Protein AF-A0A850AHA4-F1 (afdb_monomer_lite)

Structure (mmCIF, N/CA/C/O backbone):
data_AF-A0A850AHA4-F1
#
_entry.id   AF-A0A850AHA4-F1
#
loop_
_atom_site.group_PDB
_atom_site.id
_atom_site.type_symbol
_atom_site.label_atom_id
_atom_site.label_alt_id
_atom_site.label_comp_id
_atom_site.label_asym_id
_atom_site.label_entity_id
_atom_site.label_seq_id
_atom_site.pdbx_PDB_ins_code
_atom_site.Cartn_x
_atom_site.Cartn_y
_atom_site.Cartn_z
_atom_site.occupancy
_atom_site.B_iso_or_equiv
_atom_site.auth_seq_id
_atom_site.auth_comp_id
_atom_site.auth_asym_id
_atom_site.auth_atom_id
_atom_site.pdbx_PDB_model_num
ATOM 1 N N . MET A 1 1 ? -15.392 -11.492 3.100 1.00 62.72 1 MET A N 1
ATOM 2 C CA . MET A 1 1 ? -14.302 -10.766 3.780 1.00 62.72 1 MET A CA 1
ATOM 3 C C . MET A 1 1 ? -14.090 -9.470 3.024 1.00 62.72 1 MET A C 1
ATOM 5 O O . MET A 1 1 ? -13.712 -9.527 1.861 1.00 62.72 1 MET A O 1
ATOM 9 N N . GLU A 1 2 ? -14.423 -8.334 3.630 1.00 72.25 2 GLU A N 1
ATOM 10 C CA . GLU A 1 2 ? -14.177 -7.015 3.041 1.00 72.25 2 GLU A CA 1
ATOM 11 C C . GLU A 1 2 ? -12.807 -6.508 3.500 1.00 72.25 2 GLU A C 1
ATOM 13 O O . GLU A 1 2 ? -12.494 -6.560 4.687 1.00 72.25 2 GLU A O 1
ATOM 18 N N . ALA A 1 3 ? -11.978 -6.039 2.566 1.00 78.94 3 ALA A N 1
ATOM 19 C CA . ALA A 1 3 ? -10.650 -5.507 2.859 1.00 78.94 3 ALA A CA 1
ATOM 20 C C . ALA A 1 3 ? -10.564 -4.043 2.420 1.00 78.94 3 ALA A C 1
ATOM 22 O O . ALA A 1 3 ? -10.811 -3.712 1.259 1.00 78.94 3 ALA A O 1
ATOM 23 N N . LEU A 1 4 ? -10.184 -3.159 3.344 1.00 83.88 4 LEU A N 1
ATOM 24 C CA . LEU A 1 4 ? -9.971 -1.743 3.060 1.00 83.88 4 LEU A CA 1
ATOM 25 C C . LEU A 1 4 ? -8.494 -1.486 2.748 1.00 83.88 4 LEU A C 1
ATOM 27 O O . LEU A 1 4 ? -7.642 -1.566 3.631 1.00 83.88 4 LEU A O 1
ATOM 31 N N . ARG A 1 5 ? -8.187 -1.107 1.504 1.00 87.62 5 ARG A N 1
ATOM 32 C CA . ARG A 1 5 ? -6.848 -0.637 1.117 1.00 87.62 5 ARG A CA 1
ATOM 33 C C . ARG A 1 5 ? -6.818 0.887 1.070 1.00 87.62 5 ARG A C 1
ATOM 35 O O . ARG A 1 5 ? -7.594 1.506 0.349 1.00 87.62 5 ARG A O 1
ATOM 42 N N . MET A 1 6 ? -5.880 1.492 1.794 1.00 86.31 6 MET A N 1
ATOM 43 C CA . MET A 1 6 ? -5.706 2.943 1.844 1.00 86.31 6 MET A CA 1
ATOM 44 C C . MET A 1 6 ? -4.224 3.305 1.818 1.00 86.31 6 MET A C 1
ATOM 46 O O . MET A 1 6 ? -3.422 2.703 2.525 1.00 86.31 6 MET A O 1
ATOM 50 N N . ILE A 1 7 ? -3.861 4.316 1.028 1.00 87.69 7 ILE A N 1
ATOM 51 C CA . ILE A 1 7 ? -2.508 4.876 1.012 1.00 87.69 7 ILE A CA 1
ATOM 52 C C . ILE A 1 7 ? -2.554 6.202 1.770 1.00 87.69 7 ILE A C 1
ATOM 54 O O . ILE A 1 7 ? -3.196 7.153 1.326 1.00 87.69 7 ILE A O 1
ATOM 58 N N . LYS A 1 8 ? -1.884 6.271 2.924 1.00 86.06 8 LYS A N 1
ATOM 59 C CA . LYS A 1 8 ? -1.751 7.502 3.714 1.00 86.06 8 LYS A CA 1
ATOM 60 C C . LYS A 1 8 ? -0.293 7.802 4.015 1.00 86.06 8 LYS A C 1
ATOM 62 O O . LYS A 1 8 ? 0.470 6.924 4.408 1.00 86.06 8 LYS A O 1
ATOM 67 N N . LYS A 1 9 ? 0.076 9.077 3.882 1.00 88.00 9 LYS A N 1
ATOM 68 C CA . LYS A 1 9 ? 1.390 9.566 4.293 1.00 88.00 9 LYS A CA 1
ATOM 69 C C . LYS A 1 9 ? 1.412 9.750 5.819 1.00 88.00 9 LYS A C 1
ATOM 71 O O . LYS A 1 9 ? 0.504 10.396 6.347 1.00 88.00 9 LYS A O 1
ATOM 76 N N . PRO A 1 10 ? 2.427 9.235 6.531 1.00 89.00 10 PRO A N 1
ATOM 77 C CA . PRO A 1 10 ? 2.573 9.482 7.961 1.00 89.00 10 PRO A CA 1
ATOM 78 C C . PRO A 1 10 ? 2.756 10.976 8.256 1.00 89.00 10 PRO A C 1
ATOM 80 O O . PRO A 1 10 ? 3.496 11.666 7.552 1.00 89.00 10 PRO A O 1
ATOM 83 N N . ASN A 1 11 ? 2.148 11.464 9.336 1.00 91.62 11 ASN A N 1
ATOM 84 C CA . ASN A 1 11 ? 2.378 12.804 9.875 1.00 91.62 11 ASN A CA 1
ATOM 85 C C . ASN A 1 11 ? 2.977 12.678 11.281 1.00 91.62 11 ASN A C 1
ATOM 87 O O . ASN A 1 11 ? 2.401 12.010 12.136 1.00 91.62 11 ASN A O 1
ATOM 91 N N . ARG A 1 12 ? 4.152 13.277 11.526 1.00 91.56 12 ARG A N 1
ATOM 92 C CA . ARG A 1 12 ? 4.882 13.180 12.811 1.00 91.56 12 ARG A CA 1
ATOM 93 C C . ARG A 1 12 ? 5.022 11.735 13.325 1.00 91.56 12 ARG A C 1
ATOM 95 O O . ARG A 1 12 ? 4.811 11.468 14.504 1.00 91.56 12 ARG A O 1
ATOM 102 N N . ARG A 1 13 ? 5.364 10.800 12.428 1.00 88.62 13 ARG A N 1
ATOM 103 C CA . ARG A 1 13 ? 5.489 9.351 12.710 1.00 88.62 13 ARG A CA 1
ATOM 104 C C . ARG A 1 13 ? 4.188 8.668 13.167 1.00 88.62 13 ARG A C 1
ATOM 106 O O . ARG A 1 13 ? 4.241 7.586 13.737 1.00 88.62 13 ARG A O 1
ATOM 113 N N . LYS A 1 14 ? 3.027 9.273 12.910 1.00 90.38 14 LYS A N 1
ATOM 114 C CA . LYS A 1 14 ? 1.709 8.694 13.188 1.00 90.38 14 LYS A CA 1
ATOM 115 C C . LYS A 1 14 ? 0.908 8.553 11.896 1.00 90.38 14 LYS A C 1
ATOM 117 O O . LYS A 1 14 ? 0.995 9.402 11.007 1.00 90.38 14 LYS A O 1
ATOM 122 N N . ILE A 1 15 ? 0.118 7.487 11.808 1.00 90.38 15 ILE A N 1
ATOM 123 C CA . ILE A 1 15 ? -0.889 7.285 10.763 1.00 90.38 15 ILE A CA 1
ATOM 124 C C . ILE A 1 15 ? -2.244 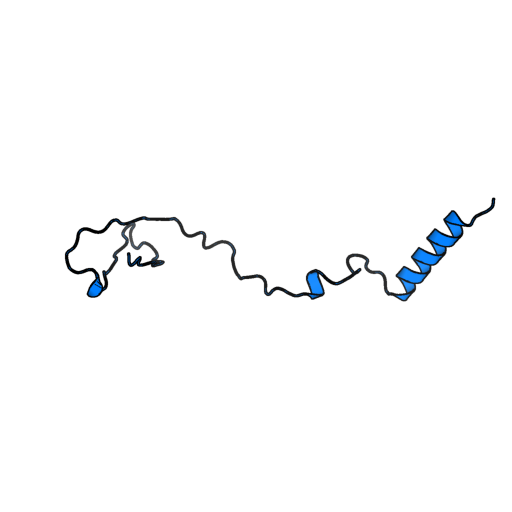7.214 11.464 1.00 90.38 15 ILE A C 1
ATOM 126 O O . ILE A 1 15 ? -2.430 6.398 12.361 1.00 90.38 15 ILE A O 1
ATOM 130 N N . THR A 1 16 ? -3.180 8.065 11.050 1.00 89.88 16 THR A N 1
ATOM 131 C CA . THR A 1 16 ? -4.565 8.031 11.532 1.00 89.88 16 THR A CA 1
ATOM 132 C C . THR A 1 16 ? -5.450 7.452 10.436 1.00 89.88 16 THR A C 1
ATOM 134 O O . THR A 1 16 ? -5.582 8.041 9.355 1.00 89.88 16 THR A O 1
ATOM 137 N N . ILE A 1 17 ? -6.063 6.305 10.710 1.00 87.25 17 ILE A N 1
ATOM 138 C CA . ILE A 1 17 ? -7.064 5.675 9.846 1.00 87.25 17 ILE A CA 1
ATOM 139 C C . ILE A 1 17 ? -8.453 5.874 10.451 1.00 87.25 17 ILE A C 1
ATOM 141 O O . ILE A 1 17 ? -8.617 5.835 11.666 1.00 87.25 17 ILE A O 1
ATOM 145 N N . THR A 1 18 ? -9.439 6.129 9.598 1.00 87.94 18 THR A N 1
ATOM 146 C CA . THR A 1 18 ? -10.848 6.205 9.992 1.00 87.94 18 THR A CA 1
ATOM 147 C C . THR A 1 18 ? -11.538 5.042 9.311 1.00 87.94 18 THR A C 1
ATOM 149 O O . THR A 1 18 ? -11.488 4.948 8.082 1.00 87.94 18 THR A O 1
ATOM 152 N N . LEU A 1 19 ? -12.106 4.139 10.105 1.00 86.62 19 LEU A N 1
ATOM 153 C CA . LEU A 1 19 ? -12.799 2.973 9.578 1.00 86.62 19 LEU A CA 1
ATOM 154 C C . LEU A 1 19 ? -14.176 3.390 9.030 1.00 86.62 19 LEU A C 1
ATOM 156 O O . LEU A 1 19 ? -14.831 4.259 9.614 1.00 86.62 19 LEU A O 1
ATOM 160 N N . PRO A 1 20 ? -14.621 2.819 7.898 1.00 86.25 20 PRO A N 1
ATOM 161 C CA . PRO A 1 20 ? -15.981 2.996 7.413 1.00 86.25 20 PRO A CA 1
ATOM 162 C C . PRO A 1 20 ? -16.987 2.403 8.401 1.00 86.25 20 PRO A C 1
ATOM 164 O O . PRO A 1 20 ? -16.697 1.415 9.071 1.00 86.25 20 PRO A O 1
ATOM 167 N N . LYS A 1 21 ? -18.210 2.946 8.416 1.00 84.81 21 LYS A N 1
ATOM 168 C CA . LYS A 1 21 ? -19.299 2.467 9.287 1.00 84.81 21 LYS A CA 1
ATOM 169 C C . LYS A 1 21 ? -19.634 0.979 9.103 1.00 84.81 21 LYS A C 1
ATOM 171 O O . LYS A 1 21 ? -20.217 0.390 10.002 1.00 84.81 21 LYS A O 1
ATOM 176 N N . SER A 1 22 ? -19.286 0.385 7.960 1.00 84.81 22 SER A N 1
ATOM 177 C CA . SER A 1 22 ? -19.536 -1.030 7.664 1.00 84.81 22 SER A CA 1
ATOM 178 C C . SER A 1 22 ? -18.718 -1.999 8.521 1.00 84.81 22 SER A C 1
ATOM 180 O O . SER A 1 22 ? -19.139 -3.136 8.679 1.00 84.81 22 SER A O 1
ATOM 182 N N . PHE A 1 23 ? -17.587 -1.563 9.087 1.00 81.62 23 PHE A N 1
ATOM 183 C CA . PHE A 1 23 ? -16.716 -2.409 9.914 1.00 81.62 23 PHE A CA 1
ATOM 184 C C . PHE A 1 23 ? -17.141 -2.476 11.392 1.00 81.62 23 PHE A C 1
ATOM 186 O O . PHE A 1 23 ? -16.544 -3.233 12.150 1.00 81.62 23 PHE A O 1
ATOM 193 N N . GLY A 1 24 ? -18.163 -1.709 11.799 1.00 82.19 24 GLY A N 1
ATOM 194 C CA . GLY A 1 24 ? -18.676 -1.719 13.173 1.00 82.19 24 GLY A CA 1
ATOM 195 C C . GLY A 1 24 ? -17.600 -1.458 14.235 1.00 82.19 24 GLY A C 1
ATOM 196 O O . GLY A 1 24 ? -16.660 -0.697 13.997 1.00 82.19 24 GLY A O 1
ATOM 197 N N . ASP A 1 25 ? -17.761 -2.111 15.389 1.00 84.06 25 ASP A N 1
ATOM 198 C CA . ASP A 1 25 ? -16.794 -2.140 16.500 1.00 84.06 25 ASP A CA 1
ATOM 199 C C . ASP A 1 25 ? -16.031 -3.478 16.561 1.00 84.06 25 ASP A C 1
ATOM 201 O O . ASP A 1 25 ? -15.455 -3.843 17.590 1.00 84.06 25 ASP A O 1
ATOM 205 N N . ASP A 1 26 ? -16.043 -4.236 15.464 1.00 85.00 26 ASP A N 1
ATOM 206 C CA . ASP A 1 26 ? -15.380 -5.531 15.405 1.00 85.00 26 ASP A CA 1
ATOM 207 C C . ASP A 1 26 ? -13.849 -5.363 15.449 1.00 85.00 26 ASP A C 1
ATOM 209 O O . ASP A 1 26 ? -13.296 -4.396 14.908 1.00 85.00 26 ASP A O 1
ATOM 213 N N . PRO A 1 27 ? -13.116 -6.298 16.078 1.00 84.81 27 PRO A N 1
ATOM 214 C CA . PRO A 1 27 ? -11.662 -6.263 16.081 1.00 84.81 27 PRO A CA 1
ATOM 215 C C . PRO A 1 27 ? -11.123 -6.434 14.655 1.00 84.81 27 PRO A C 1
ATOM 217 O O . PRO A 1 27 ? -11.438 -7.403 13.964 1.00 84.81 27 PRO A O 1
ATOM 220 N N . VAL A 1 28 ? -10.267 -5.502 14.232 1.00 87.00 28 VAL A N 1
ATOM 221 C CA . VAL A 1 28 ? -9.645 -5.503 12.901 1.00 87.00 28 VAL A CA 1
ATOM 222 C C . VAL A 1 28 ? -8.131 -5.662 12.985 1.00 87.00 28 VAL A C 1
ATOM 224 O O . VAL A 1 28 ? -7.474 -5.118 13.873 1.00 87.00 28 VAL A O 1
ATOM 227 N N . GLU A 1 29 ? -7.563 -6.372 12.016 1.00 87.44 29 GLU A N 1
ATOM 228 C CA . GLU A 1 29 ? -6.119 -6.450 11.813 1.00 87.44 29 GLU A CA 1
ATOM 229 C C . GLU A 1 29 ? -5.648 -5.312 10.895 1.00 87.44 29 GLU A C 1
ATOM 231 O O . GLU A 1 29 ? -6.276 -5.013 9.876 1.00 87.44 29 GLU A O 1
ATOM 236 N N . VAL A 1 30 ? -4.529 -4.667 11.244 1.00 88.44 30 VAL A N 1
ATOM 237 C CA . VAL A 1 30 ? -3.945 -3.571 10.457 1.00 88.44 30 VAL A CA 1
ATOM 238 C C . VAL A 1 30 ? -2.583 -3.989 9.919 1.00 88.44 30 VAL A C 1
ATOM 240 O O . VAL A 1 30 ? -1.631 -4.159 10.677 1.00 88.44 30 VAL A O 1
ATOM 243 N N . ILE A 1 31 ? -2.474 -4.079 8.594 1.00 89.75 31 ILE A N 1
ATOM 244 C CA . ILE A 1 31 ? -1.225 -4.400 7.897 1.00 89.75 31 ILE A CA 1
ATOM 245 C C . ILE A 1 31 ? -0.631 -3.111 7.317 1.00 89.75 31 ILE A C 1
ATOM 247 O O . ILE A 1 31 ? -1.278 -2.410 6.537 1.00 89.75 31 ILE A O 1
ATOM 251 N N . ILE A 1 32 ? 0.613 -2.795 7.688 1.00 88.94 32 ILE A N 1
ATOM 252 C CA . ILE A 1 32 ? 1.340 -1.613 7.205 1.00 88.94 32 ILE A CA 1
ATOM 253 C C . ILE A 1 32 ? 2.405 -2.070 6.214 1.00 88.94 32 ILE A C 1
ATOM 255 O O . ILE A 1 32 ? 3.335 -2.784 6.581 1.00 88.94 32 ILE A O 1
ATOM 259 N N . LEU A 1 33 ? 2.289 -1.612 4.969 1.00 89.31 33 LEU A N 1
ATOM 260 C CA . LEU A 1 33 ? 3.262 -1.883 3.915 1.00 89.31 33 LEU A CA 1
ATOM 261 C C . LEU A 1 33 ? 3.873 -0.562 3.434 1.00 89.31 33 LEU A C 1
ATOM 263 O O . LEU A 1 33 ? 3.121 0.385 3.169 1.00 89.31 33 LEU A O 1
ATOM 267 N N . PRO A 1 34 ? 5.211 -0.462 3.315 1.00 87.00 34 PRO A N 1
ATOM 268 C CA . PRO A 1 34 ? 5.826 0.683 2.665 1.00 87.00 34 PRO A CA 1
ATOM 269 C C . PRO A 1 34 ? 5.349 0.735 1.213 1.00 87.00 34 PRO A C 1
ATOM 271 O O . PRO A 1 34 ? 5.319 -0.275 0.513 1.00 87.00 34 PRO A O 1
ATOM 274 N N . VAL A 1 35 ? 4.946 1.922 0.768 1.00 83.06 35 VAL A N 1
ATOM 275 C CA . VAL A 1 35 ? 4.592 2.150 -0.631 1.00 83.06 35 VAL A CA 1
ATOM 276 C C . VAL A 1 35 ? 5.793 2.797 -1.292 1.00 83.06 35 VAL A C 1
ATOM 278 O O . VAL A 1 35 ? 6.131 3.940 -0.973 1.00 83.06 35 VAL A O 1
ATOM 281 N N . ASP A 1 36 ? 6.424 2.081 -2.216 1.00 79.50 36 ASP A N 1
ATOM 282 C CA . ASP A 1 36 ? 7.419 2.674 -3.097 1.00 79.50 36 ASP A CA 1
ATOM 283 C C . ASP A 1 36 ? 6.724 3.698 -3.998 1.00 79.50 36 ASP A C 1
ATOM 285 O O . ASP A 1 36 ? 6.039 3.371 -4.963 1.00 79.50 36 ASP A O 1
ATOM 289 N N . ALA A 1 37 ? 6.902 4.981 -3.678 1.00 62.66 37 ALA A N 1
ATOM 290 C CA . ALA A 1 37 ? 6.516 6.080 -4.565 1.00 62.66 37 ALA A CA 1
ATOM 291 C C . ALA A 1 37 ? 7.428 6.163 -5.811 1.00 62.66 37 ALA A C 1
ATOM 293 O O . ALA A 1 37 ? 7.197 6.972 -6.710 1.00 62.66 37 ALA A O 1
ATOM 294 N N . GLY A 1 38 ? 8.484 5.343 -5.859 1.00 64.62 38 GLY A N 1
ATOM 295 C CA . GLY A 1 38 ? 9.414 5.232 -6.969 1.00 64.62 38 GLY A CA 1
ATOM 296 C C . GLY A 1 38 ? 8.953 4.187 -7.980 1.00 64.62 38 GLY A C 1
ATOM 297 O O . GLY A 1 38 ? 9.086 2.998 -7.738 1.00 64.62 38 GLY A O 1
ATOM 298 N N . ARG A 1 39 ? 8.519 4.668 -9.151 1.00 54.50 39 ARG A N 1
ATOM 299 C CA . ARG A 1 39 ? 8.213 3.906 -10.376 1.00 54.50 39 ARG A CA 1
ATOM 300 C C . ARG A 1 39 ? 6.951 3.049 -10.319 1.00 54.50 39 ARG A C 1
ATOM 302 O O . ARG A 1 39 ? 7.004 1.850 -10.106 1.00 54.50 39 ARG A O 1
ATOM 309 N N . GLN A 1 40 ? 5.848 3.673 -10.711 1.00 57.34 40 GLN A N 1
ATOM 310 C CA . GLN A 1 40 ? 4.970 3.146 -11.757 1.00 57.34 40 GLN A CA 1
ATOM 311 C C . GLN A 1 40 ? 4.063 4.294 -12.217 1.00 57.34 40 GLN A C 1
ATOM 313 O O . GLN A 1 40 ? 2.900 4.404 -11.844 1.00 57.34 40 GLN A O 1
ATOM 318 N N . ARG A 1 41 ? 4.595 5.169 -13.081 1.00 58.56 41 ARG A N 1
ATOM 319 C CA . ARG A 1 41 ? 3.749 5.506 -14.227 1.00 58.56 41 ARG A CA 1
ATOM 320 C C . ARG A 1 41 ? 3.659 4.179 -14.977 1.00 58.56 41 ARG A C 1
ATOM 322 O O . ARG A 1 41 ? 4.733 3.630 -15.237 1.00 58.56 41 ARG A O 1
ATOM 329 N N . PRO A 1 42 ? 2.475 3.608 -15.254 1.00 57.78 42 PRO A N 1
ATOM 330 C CA . PRO A 1 42 ? 2.425 2.622 -16.316 1.00 57.78 42 PRO A CA 1
ATOM 331 C C . PRO A 1 42 ? 3.041 3.343 -17.508 1.00 57.78 42 PRO A C 1
ATOM 333 O O . PRO A 1 42 ? 2.521 4.375 -17.939 1.00 57.78 42 PRO A O 1
ATOM 336 N N . THR A 1 43 ? 4.229 2.916 -17.937 1.00 60.47 43 THR A N 1
ATOM 337 C CA . THR A 1 43 ? 4.735 3.325 -19.239 1.00 60.47 43 THR A CA 1
ATOM 338 C C . THR A 1 43 ? 3.581 2.987 -20.165 1.00 60.47 43 THR A C 1
ATOM 340 O O . THR A 1 43 ? 3.141 1.834 -20.165 1.00 60.47 43 THR A O 1
ATOM 343 N N . GLN A 1 44 ? 2.969 3.995 -20.796 1.00 65.62 44 GLN A N 1
ATOM 344 C CA . GLN A 1 44 ? 1.932 3.732 -21.783 1.00 65.62 44 GLN A CA 1
ATOM 345 C C . GLN A 1 44 ? 2.543 2.708 -22.722 1.00 65.62 44 GLN A C 1
ATOM 347 O O . GLN A 1 44 ? 3.615 2.956 -23.270 1.00 65.62 44 GLN A O 1
ATOM 352 N N . PHE A 1 45 ? 1.938 1.524 -22.781 1.00 69.75 45 PHE A N 1
ATOM 353 C CA . PHE A 1 45 ? 2.402 0.491 -23.679 1.00 69.75 45 PHE A CA 1
ATOM 354 C C . PHE A 1 45 ? 2.303 1.084 -25.079 1.00 69.75 45 PHE A C 1
ATOM 356 O O . PHE A 1 45 ? 1.197 1.320 -25.565 1.00 69.75 45 PHE A O 1
ATOM 363 N N . ASN A 1 46 ? 3.451 1.414 -25.661 1.00 72.31 46 ASN A N 1
ATOM 364 C CA . ASN A 1 46 ? 3.543 1.910 -27.013 1.00 72.31 46 ASN A CA 1
ATOM 365 C C . ASN A 1 46 ? 3.994 0.730 -27.875 1.00 72.31 46 ASN A C 1
ATOM 367 O O . ASN A 1 46 ? 5.142 0.304 -27.746 1.00 72.31 46 ASN A O 1
ATOM 371 N N . PRO A 1 47 ? 3.109 0.155 -28.706 1.00 65.00 47 PRO A N 1
ATOM 372 C CA . PRO A 1 47 ? 3.469 -0.952 -29.584 1.00 65.00 47 PRO A CA 1
ATOM 373 C C . PRO A 1 47 ? 4.688 -0.632 -30.458 1.00 65.00 47 PRO A C 1
ATOM 375 O O . PRO A 1 47 ? 5.468 -1.533 -30.733 1.00 65.00 47 PRO A O 1
ATOM 378 N N . GLU A 1 48 ? 4.900 0.638 -30.812 1.00 65.88 48 GLU A N 1
ATOM 379 C CA . GLU A 1 48 ? 6.055 1.121 -31.586 1.00 65.88 48 GLU A CA 1
ATOM 380 C C . GLU A 1 48 ? 7.408 0.888 -30.888 1.00 65.88 48 GLU A C 1
ATOM 382 O O . GLU A 1 48 ? 8.429 0.735 -31.552 1.00 65.88 48 GLU A O 1
ATOM 387 N N . ASP A 1 49 ? 7.440 0.799 -29.551 1.00 64.94 49 ASP A N 1
ATOM 388 C CA . ASP A 1 49 ? 8.675 0.493 -28.808 1.00 64.94 49 ASP A CA 1
ATOM 389 C C . ASP A 1 49 ? 9.083 -0.989 -28.951 1.00 64.94 49 ASP A C 1
ATOM 391 O O . ASP A 1 49 ? 10.206 -1.370 -28.608 1.00 64.94 49 ASP A O 1
ATOM 395 N N . TYR A 1 50 ? 8.165 -1.836 -29.432 1.00 65.62 50 TYR A N 1
ATOM 396 C CA . TYR A 1 50 ? 8.312 -3.293 -29.516 1.00 65.62 50 TYR A CA 1
ATOM 397 C C . TYR A 1 50 ? 8.183 -3.831 -30.947 1.00 65.62 50 TYR A C 1
ATOM 399 O O . TYR A 1 50 ? 8.769 -4.866 -31.263 1.00 65.62 50 TYR A O 1
ATOM 407 N N . TYR A 1 51 ? 7.454 -3.132 -31.818 1.00 59.16 51 TYR A N 1
ATOM 408 C CA . TYR A 1 51 ? 7.340 -3.416 -33.242 1.00 59.16 51 TYR A CA 1
ATOM 409 C C . TYR A 1 51 ? 8.181 -2.414 -34.020 1.00 59.16 51 TYR A C 1
ATOM 411 O O . TYR A 1 51 ? 7.717 -1.364 -34.440 1.00 59.16 51 TYR A O 1
ATOM 419 N N . GLY A 1 52 ? 9.445 -2.757 -34.225 1.00 46.53 52 GLY A N 1
ATOM 420 C CA . GLY A 1 52 ? 10.320 -1.951 -35.052 1.00 46.53 52 GLY A CA 1
ATOM 421 C C . GLY A 1 52 ? 11.693 -2.575 -35.131 1.00 46.53 52 GLY A C 1
ATOM 422 O O . GLY A 1 52 ? 12.398 -2.705 -34.136 1.00 46.53 52 GLY A O 1
ATOM 423 N N . ILE A 1 53 ? 12.106 -2.893 -36.347 1.00 54.12 53 ILE A N 1
ATOM 424 C CA . ILE A 1 53 ? 13.462 -3.272 -36.764 1.00 54.12 53 ILE A CA 1
ATOM 425 C C . ILE A 1 53 ? 14.450 -2.076 -36.566 1.00 54.12 53 ILE A C 1
ATOM 427 O O . ILE A 1 53 ? 15.431 -1.907 -37.273 1.00 54.12 53 ILE A O 1
ATOM 431 N N . GLY A 1 54 ? 14.212 -1.201 -35.582 1.00 50.78 54 GLY A N 1
ATOM 432 C CA . GLY A 1 54 ? 14.710 0.175 -35.529 1.00 50.78 54 GLY A CA 1
ATOM 433 C C . GLY A 1 54 ? 15.588 0.517 -34.326 1.00 50.78 54 GLY A C 1
ATOM 434 O O . GLY A 1 54 ? 15.581 1.657 -33.878 1.00 50.78 54 GLY A O 1
ATOM 435 N N . ARG A 1 55 ? 16.361 -0.435 -33.783 1.00 50.25 55 ARG A N 1
ATOM 436 C CA . ARG A 1 55 ? 17.637 -0.081 -33.112 1.00 50.25 55 ARG A CA 1
ATOM 437 C C . ARG A 1 55 ? 18.810 -0.010 -34.089 1.00 50.25 55 ARG A C 1
ATOM 439 O O . ARG A 1 55 ? 19.928 0.304 -33.692 1.00 50.25 55 ARG A O 1
ATOM 446 N N . SER A 1 56 ? 18.541 -0.264 -35.360 1.00 52.59 56 SER A N 1
ATOM 447 C CA . SER A 1 56 ? 19.413 0.102 -36.458 1.00 52.59 56 SER A CA 1
ATOM 448 C C . SER A 1 56 ? 18.976 1.496 -36.897 1.00 52.59 56 SER A C 1
ATOM 450 O O . SER A 1 56 ? 17.836 1.665 -37.315 1.00 52.59 56 SER A O 1
ATOM 452 N N . ASN A 1 57 ? 19.853 2.498 -36.830 1.00 56.59 57 ASN A N 1
ATOM 453 C CA . ASN A 1 57 ? 19.647 3.804 -37.482 1.00 56.59 57 ASN A CA 1
ATOM 454 C C . ASN A 1 57 ? 19.693 3.676 -39.023 1.00 56.59 57 ASN A C 1
ATOM 456 O O . ASN A 1 57 ? 20.268 4.527 -39.696 1.00 56.59 57 ASN A O 1
ATOM 460 N N . LEU A 1 58 ? 19.175 2.575 -39.568 1.00 57.16 58 LEU A N 1
ATOM 461 C CA . LEU A 1 58 ? 19.245 2.229 -40.973 1.00 57.16 58 LEU A CA 1
ATOM 462 C C . LEU A 1 58 ? 17.855 2.410 -41.580 1.00 57.16 58 LEU A C 1
ATOM 464 O O . LEU A 1 58 ? 16.883 1.849 -41.075 1.00 57.16 58 LEU A O 1
ATOM 468 N N . SER A 1 59 ? 17.750 3.217 -42.635 1.00 63.84 59 SER A N 1
ATOM 469 C CA . SER A 1 59 ? 16.523 3.291 -43.433 1.00 63.84 59 SER A CA 1
ATOM 470 C C . SER A 1 59 ? 16.224 1.929 -44.071 1.00 63.84 59 SER A C 1
ATOM 472 O O . SER A 1 59 ? 17.117 1.091 -44.198 1.00 63.84 59 SER A O 1
ATOM 474 N N . PHE A 1 60 ? 14.981 1.698 -44.505 1.00 59.38 60 PHE A N 1
ATOM 475 C CA . PHE A 1 60 ? 14.616 0.466 -45.220 1.00 59.38 60 PHE A CA 1
ATOM 476 C C . PHE A 1 60 ? 15.547 0.187 -46.410 1.00 59.38 60 PHE A C 1
ATOM 478 O O . PHE A 1 60 ? 16.005 -0.940 -46.566 1.00 59.38 60 PHE A O 1
ATOM 485 N N . ASP A 1 61 ? 15.931 1.228 -47.152 1.00 66.94 61 ASP A N 1
ATOM 486 C CA . ASP A 1 61 ? 16.883 1.115 -48.263 1.00 66.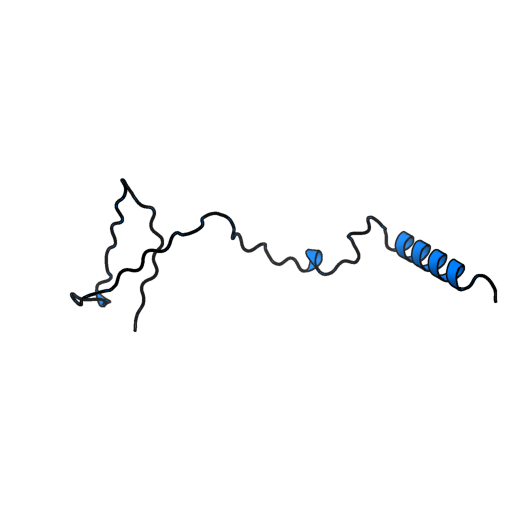94 61 ASP A CA 1
ATOM 487 C C . ASP A 1 61 ? 18.268 0.629 -47.798 1.00 66.94 61 ASP A C 1
ATOM 489 O O . ASP A 1 61 ? 18.915 -0.178 -48.459 1.00 66.94 61 ASP A O 1
ATOM 493 N N . GLN A 1 62 ? 18.718 1.075 -46.621 1.00 67.88 62 GLN A N 1
ATOM 494 C CA . GLN A 1 62 ? 19.993 0.651 -46.040 1.00 67.88 62 GLN A CA 1
ATOM 495 C C . GLN A 1 62 ? 19.938 -0.779 -45.494 1.00 67.88 62 GLN A C 1
ATOM 497 O O . GLN A 1 62 ? 20.947 -1.479 -45.519 1.00 67.88 62 GLN A O 1
ATOM 502 N N . ILE A 1 63 ? 18.777 -1.228 -45.013 1.00 68.81 63 ILE A N 1
ATOM 503 C CA . ILE A 1 63 ? 18.572 -2.622 -44.602 1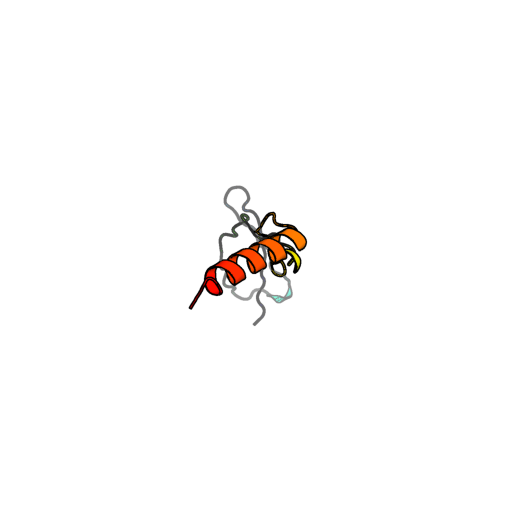.00 68.81 63 ILE A CA 1
ATOM 504 C C . ILE A 1 63 ? 18.645 -3.534 -45.828 1.00 68.81 63 ILE A C 1
ATOM 506 O O . ILE A 1 63 ? 19.333 -4.551 -45.775 1.00 68.81 63 ILE A O 1
ATOM 510 N N . ASP A 1 64 ? 18.005 -3.159 -46.935 1.00 74.38 64 ASP A N 1
ATOM 511 C CA . ASP A 1 64 ? 18.063 -3.929 -48.180 1.00 74.38 64 ASP A CA 1
ATOM 512 C C . ASP A 1 64 ? 19.484 -3.986 -48.755 1.00 74.38 64 ASP A C 1
ATOM 514 O O . ASP A 1 64 ? 19.924 -5.049 -49.202 1.00 74.38 64 ASP A O 1
ATOM 518 N N . ASP A 1 65 ? 20.246 -2.893 -48.674 1.00 78.00 65 ASP A N 1
ATOM 519 C CA . ASP A 1 65 ? 21.654 -2.877 -49.075 1.00 78.00 65 ASP A CA 1
ATOM 520 C C . ASP A 1 65 ? 22.531 -3.773 -48.186 1.00 78.00 65 ASP A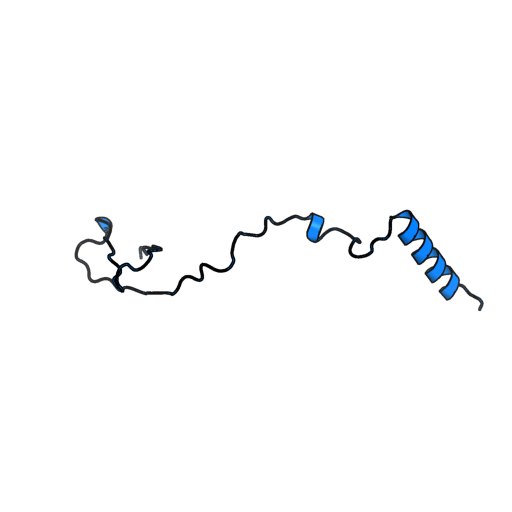 C 1
ATOM 522 O O . ASP A 1 65 ? 23.386 -4.502 -48.698 1.00 78.00 65 ASP A O 1
ATOM 526 N N . GLU A 1 66 ? 22.322 -3.776 -46.868 1.00 75.00 66 GLU A N 1
ATOM 527 C CA . GLU A 1 66 ? 23.042 -4.661 -45.942 1.00 75.00 66 GLU A CA 1
ATOM 528 C C . GLU A 1 66 ? 22.662 -6.136 -46.151 1.00 75.00 66 GLU A C 1
ATOM 530 O O . GLU A 1 66 ? 23.536 -7.002 -46.204 1.00 75.00 66 GLU A O 1
ATOM 535 N N . LEU A 1 67 ? 21.380 -6.436 -46.378 1.00 77.81 67 LEU A N 1
ATOM 536 C CA . LEU A 1 67 ? 20.922 -7.782 -46.734 1.00 77.81 67 LEU A CA 1
ATOM 537 C C . LEU A 1 67 ? 21.496 -8.241 -48.077 1.00 77.81 67 LEU A C 1
ATOM 539 O O . LEU A 1 67 ? 21.845 -9.413 -48.234 1.00 77.81 67 LEU A O 1
ATOM 543 N N . ARG A 1 68 ? 21.635 -7.330 -49.045 1.00 79.25 68 ARG A N 1
ATOM 544 C CA . ARG A 1 68 ? 22.243 -7.615 -50.347 1.00 79.25 68 ARG A CA 1
ATOM 5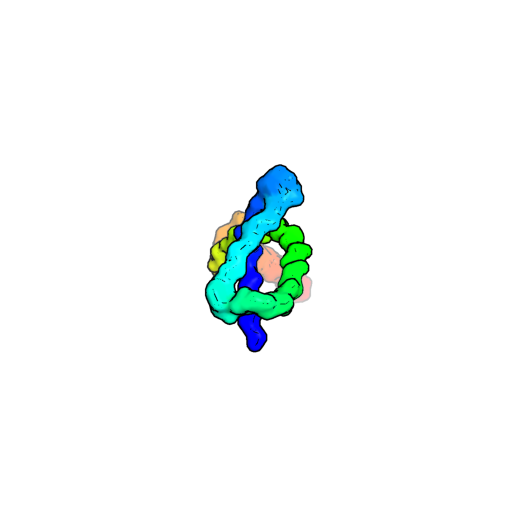45 C C . ARG A 1 68 ? 23.749 -7.841 -50.238 1.00 79.25 68 ARG A C 1
ATOM 547 O O . ARG A 1 68 ? 24.259 -8.742 -50.899 1.00 79.25 68 AR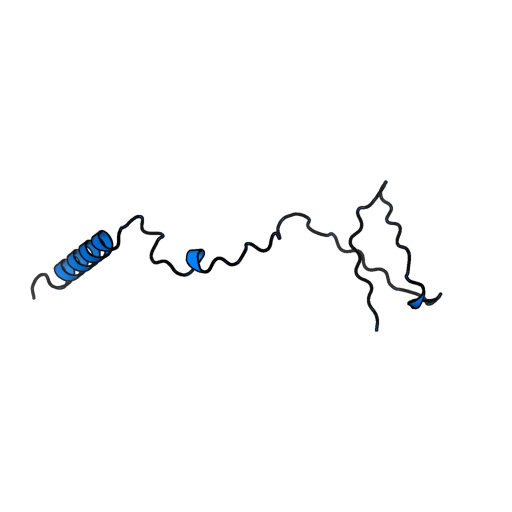G A O 1
ATOM 554 N N . LYS A 1 69 ? 24.462 -7.083 -49.397 1.00 79.44 69 LYS A N 1
ATOM 555 C CA . LYS A 1 69 ? 25.882 -7.335 -49.090 1.00 79.44 69 LYS A CA 1
ATOM 556 C C . LYS A 1 69 ? 26.072 -8.693 -48.432 1.00 79.44 69 LYS A C 1
ATOM 558 O O . LYS A 1 69 ? 26.876 -9.473 -48.928 1.00 79.44 69 LYS A O 1
ATOM 563 N N . LEU A 1 70 ? 25.291 -9.002 -47.396 1.00 79.25 70 LEU A N 1
ATOM 564 C CA . LEU A 1 70 ? 25.334 -10.299 -46.721 1.00 79.25 70 LEU A CA 1
ATOM 565 C C . LEU A 1 70 ? 25.030 -11.440 -47.697 1.00 79.25 70 LEU A C 1
ATOM 567 O O . LEU A 1 70 ? 25.762 -12.420 -47.733 1.00 79.25 70 LEU A O 1
ATOM 571 N N . ARG A 1 71 ? 24.013 -11.299 -48.556 1.00 77.75 71 ARG A N 1
ATOM 572 C CA . ARG A 1 71 ? 23.734 -12.286 -49.608 1.00 77.75 71 ARG A CA 1
ATOM 573 C C . ARG A 1 71 ? 24.935 -12.475 -50.534 1.00 77.75 71 ARG A C 1
ATOM 575 O O . ARG A 1 71 ? 25.345 -13.604 -50.755 1.00 77.75 71 ARG A O 1
ATOM 582 N N . ASN A 1 72 ? 25.520 -11.390 -51.033 1.00 78.88 72 ASN A N 1
ATOM 583 C CA . ASN A 1 72 ? 26.668 -11.463 -51.934 1.00 78.88 72 ASN A CA 1
ATOM 584 C C . ASN A 1 72 ? 27.920 -12.037 -51.251 1.00 78.88 72 ASN A C 1
ATOM 586 O O . ASN A 1 72 ? 28.741 -12.650 -51.917 1.00 78.88 72 ASN A O 1
ATOM 590 N N . GLU A 1 73 ? 28.096 -11.839 -49.944 1.00 73.75 73 GLU A N 1
ATOM 591 C CA . GLU A 1 73 ? 29.175 -12.468 -49.174 1.00 73.75 73 GLU A CA 1
ATOM 592 C C . GLU A 1 73 ? 28.992 -13.981 -49.045 1.00 73.75 73 GLU A C 1
ATOM 594 O O . GLU A 1 73 ? 29.977 -14.713 -49.055 1.00 73.75 73 GLU A O 1
ATOM 599 N N . TRP A 1 74 ? 27.746 -14.446 -48.956 1.00 70.69 74 TRP A N 1
ATOM 600 C CA . TRP A 1 74 ? 27.403 -15.866 -48.863 1.00 70.69 74 TRP A CA 1
ATOM 601 C C . TRP A 1 74 ? 27.311 -16.557 -50.231 1.00 70.69 74 TRP A C 1
ATOM 603 O O . TRP A 1 74 ? 27.534 -17.759 -50.320 1.00 70.69 74 TRP A O 1
ATOM 613 N N . GLU A 1 75 ? 27.007 -15.808 -51.292 1.00 70.19 75 GLU A N 1
ATOM 614 C CA . GLU A 1 75 ? 26.967 -16.271 -52.688 1.00 70.19 75 GLU A CA 1
ATOM 615 C C . GLU A 1 75 ? 28.307 -16.053 -53.424 1.00 70.19 75 GLU A C 1
ATOM 617 O O . GLU A 1 75 ? 28.398 -16.306 -54.625 1.00 70.19 75 GLU A O 1
ATOM 622 N N . ARG A 1 76 ? 29.362 -15.596 -52.729 1.00 59.00 76 ARG A N 1
ATOM 623 C CA . ARG A 1 76 ? 30.728 -15.534 -53.271 1.00 59.00 76 ARG A CA 1
ATOM 624 C C . ARG A 1 76 ? 31.290 -16.951 -53.429 1.00 59.00 76 ARG A C 1
ATOM 626 O O . ARG A 1 76 ? 31.819 -17.514 -52.479 1.00 59.00 76 ARG A O 1
ATOM 633 N N . ASP A 1 77 ? 31.159 -17.463 -54.649 1.00 54.06 77 ASP A N 1
ATOM 634 C CA . ASP A 1 77 ? 31.863 -18.589 -55.275 1.00 54.06 77 ASP A CA 1
ATOM 635 C C . ASP A 1 77 ? 32.022 -19.876 -54.436 1.00 54.06 77 ASP A C 1
ATOM 637 O O . ASP A 1 77 ? 32.989 -20.065 -53.693 1.00 54.06 77 ASP A O 1
ATOM 641 N N . ILE A 1 78 ? 31.113 -20.827 -54.689 1.00 48.72 78 ILE A N 1
ATOM 642 C CA . ILE A 1 78 ? 31.522 -22.198 -55.046 1.00 48.72 78 ILE A CA 1
ATOM 643 C C . ILE A 1 78 ? 31.498 -22.284 -56.571 1.00 48.72 78 ILE A C 1
ATOM 645 O O . ILE A 1 78 ? 30.467 -21.864 -57.145 1.00 48.72 78 ILE A O 1
#

Radius of gyration: 29.28 Å; chains: 1; bounding box: 51×35×72 Å

pLDDT: mean 74.31, std 13.02, range [46.53, 91.62]

Secondary structure (DSSP, 8-state):
----------BTTB------GGGTT------------SS-S-----GGGTS-STTS---HHHHHHHHHHHHHHHSS--

Foldseek 3Di:
DDDDDDDDDDDPNDDDDDDPCVCPPDDDDDDDDDDPPPDDPPPPPDVVVVPDPPVPPADPVRVVVVVVVVVCVVVPDD

Sequence (78 aa):
MEALRMIKKPNRRKITITLPKSFGDDPVEVIILPVDAGRQRPTQFNPEDYYGIGRSNLSFDQIDDELRKLRNEWERDI